Protein AF-A0A948V2S2-F1 (afdb_monomer_lite)

Sequence (74 aa):
MSTPRLDRRTLLRGAAAGGGLLGLQGLLPAWAQTGSPGLRADLPTLTGPNIDLTVGHSSFTVGGRTGHAVTMNG

Radius of gyration: 22.47 Å; chains: 1; bounding box: 44×47×44 Å

Secondary structure (DSSP, 8-state):
-------HHHHHHHHHHHHHHHHHGGGS-GGGS-SSS-----SPPP-SS-----EEEEEEEETTEEEEEEEE--

pLDDT: mean 84.89, std 10.38, range [45.12, 96.88]

Structure (mmCIF, N/CA/C/O backbone):
data_AF-A0A948V2S2-F1
#
_entry.id   AF-A0A948V2S2-F1
#
loop_
_atom_site.group_PDB
_atom_site.id
_atom_site.type_symbol
_atom_site.label_atom_id
_atom_site.label_alt_id
_atom_site.label_comp_id
_atom_site.label_asym_id
_atom_site.label_entity_id
_atom_site.label_seq_id
_atom_site.pdbx_PDB_ins_code
_atom_site.Cartn_x
_atom_site.Cartn_y
_atom_site.Cartn_z
_atom_site.occupancy
_atom_site.B_iso_or_equiv
_atom_site.auth_seq_id
_atom_site.auth_comp_id
_atom_site.auth_asym_id
_atom_site.auth_atom_id
_atom_site.pdbx_PDB_model_num
ATOM 1 N N . MET A 1 1 ? 35.120 -30.074 -12.271 1.00 45.12 1 MET A N 1
ATOM 2 C CA . MET A 1 1 ? 33.950 -29.176 -12.163 1.00 45.12 1 MET A CA 1
ATOM 3 C C . MET A 1 1 ? 33.903 -28.342 -13.432 1.00 45.12 1 MET A C 1
ATOM 5 O O . MET A 1 1 ? 34.766 -27.493 -13.607 1.00 45.12 1 MET A O 1
ATOM 9 N N . SER A 1 2 ? 33.000 -28.647 -14.364 1.00 50.34 2 SER A N 1
ATOM 10 C CA . SER A 1 2 ? 32.884 -27.882 -15.610 1.00 50.34 2 SER A CA 1
ATOM 11 C C . SER A 1 2 ? 32.182 -26.565 -15.306 1.00 50.34 2 SER A C 1
ATOM 13 O O . SER A 1 2 ? 31.012 -26.561 -14.932 1.00 50.34 2 SER A O 1
ATOM 15 N N . THR A 1 3 ? 32.900 -25.451 -15.421 1.00 61.34 3 THR A N 1
ATOM 16 C CA . THR A 1 3 ? 32.309 -24.113 -15.392 1.00 61.34 3 THR A CA 1
ATOM 17 C C . THR A 1 3 ? 31.260 -24.036 -16.502 1.00 61.34 3 THR A C 1
ATOM 19 O O . THR A 1 3 ? 31.581 -24.375 -17.647 1.00 61.34 3 THR A O 1
ATOM 22 N N . PRO A 1 4 ? 30.006 -23.639 -16.218 1.00 64.50 4 PRO A N 1
ATOM 23 C CA . PRO A 1 4 ? 29.021 -23.473 -17.272 1.00 64.50 4 PRO A CA 1
ATOM 24 C C . PRO A 1 4 ? 29.553 -22.409 -18.234 1.00 64.50 4 PRO A C 1
ATOM 26 O O . PRO A 1 4 ? 29.709 -21.242 -17.877 1.00 64.50 4 PRO A O 1
ATOM 29 N N . ARG A 1 5 ? 29.907 -22.826 -19.452 1.00 68.75 5 ARG A N 1
ATOM 30 C CA . ARG A 1 5 ? 30.377 -21.923 -20.499 1.00 68.75 5 ARG A CA 1
ATOM 31 C C . ARG A 1 5 ? 29.166 -21.116 -20.948 1.00 68.75 5 ARG A C 1
ATOM 33 O O . ARG A 1 5 ? 28.356 -21.609 -21.728 1.00 68.75 5 ARG A O 1
ATOM 40 N N . LEU A 1 6 ? 29.009 -19.912 -20.403 1.00 78.44 6 LEU A N 1
ATOM 41 C CA . LEU A 1 6 ? 27.993 -18.961 -20.846 1.00 78.44 6 LEU A CA 1
ATOM 42 C C . LEU A 1 6 ? 28.219 -18.677 -22.338 1.00 78.44 6 LEU A C 1
ATOM 44 O O . LEU A 1 6 ? 29.114 -17.922 -22.712 1.00 78.44 6 LEU A O 1
ATOM 48 N N . ASP A 1 7 ? 27.438 -19.333 -23.197 1.00 87.06 7 ASP A N 1
ATOM 49 C CA . ASP A 1 7 ? 27.431 -19.055 -24.630 1.00 87.06 7 ASP A CA 1
ATOM 50 C C . ASP A 1 7 ? 26.789 -17.681 -24.857 1.00 87.06 7 ASP A C 1
ATOM 52 O O . ASP A 1 7 ? 25.715 -17.376 -24.328 1.00 87.06 7 ASP A O 1
ATOM 56 N N . ARG A 1 8 ? 27.442 -16.857 -25.684 1.00 88.81 8 ARG A N 1
ATOM 57 C CA . ARG A 1 8 ? 26.967 -15.542 -26.122 1.00 88.81 8 ARG A CA 1
ATOM 58 C C . ARG A 1 8 ? 25.515 -15.602 -26.580 1.00 88.81 8 ARG A C 1
ATOM 60 O O . ARG A 1 8 ? 24.750 -14.698 -26.271 1.00 88.81 8 ARG A O 1
ATOM 67 N N . ARG A 1 9 ? 25.117 -16.652 -27.305 1.00 88.69 9 ARG A N 1
ATOM 68 C CA . ARG A 1 9 ? 23.728 -16.805 -27.773 1.00 88.69 9 ARG A CA 1
ATOM 69 C C . ARG A 1 9 ? 22.747 -17.002 -26.628 1.00 88.69 9 ARG A C 1
ATOM 71 O O . ARG A 1 9 ? 21.676 -16.405 -26.654 1.00 88.69 9 ARG A O 1
ATOM 78 N N . THR A 1 10 ? 23.102 -17.804 -25.632 1.00 86.31 10 THR A N 1
ATOM 79 C CA . THR A 1 10 ? 22.273 -18.024 -24.442 1.00 86.31 10 THR A CA 1
ATOM 80 C C . THR A 1 10 ? 22.158 -16.743 -23.623 1.00 86.31 10 THR A C 1
ATOM 82 O O . THR A 1 10 ? 21.059 -16.387 -23.205 1.00 86.31 10 THR A O 1
ATOM 85 N N . LEU A 1 11 ? 23.257 -15.995 -23.490 1.00 89.69 11 LEU A N 1
ATOM 86 C CA . LEU A 1 11 ? 23.265 -14.685 -22.841 1.00 89.69 11 LEU A CA 1
ATOM 87 C C . LEU A 1 11 ? 22.399 -13.665 -23.593 1.00 89.69 11 LEU A C 1
ATOM 89 O O . LEU A 1 11 ? 21.569 -13.004 -22.979 1.00 89.69 11 LEU A O 1
ATOM 93 N N . LEU A 1 12 ? 22.527 -13.574 -24.920 1.00 91.44 12 LEU A N 1
ATOM 94 C CA . LEU A 1 12 ? 21.723 -12.666 -25.744 1.00 91.44 12 LEU A CA 1
ATOM 95 C C . LEU A 1 12 ? 20.238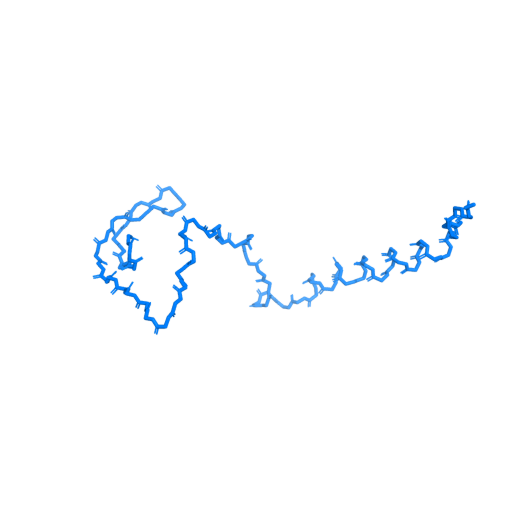 -13.042 -25.743 1.00 91.44 12 LEU A C 1
ATOM 97 O O . LEU A 1 12 ? 19.395 -12.155 -25.699 1.00 91.44 12 LEU A O 1
ATOM 101 N N . ARG A 1 13 ? 19.900 -14.337 -25.751 1.00 88.38 13 ARG A N 1
ATOM 102 C CA . ARG A 1 13 ? 18.510 -14.804 -25.625 1.00 88.38 13 ARG A CA 1
ATOM 103 C C . ARG A 1 13 ? 17.929 -14.485 -24.252 1.00 88.38 13 ARG A C 1
ATOM 105 O O . ARG A 1 13 ? 16.804 -14.008 -24.187 1.00 88.38 13 ARG A O 1
ATOM 112 N N . GLY A 1 14 ? 18.692 -14.699 -23.179 1.00 87.00 14 GLY A N 1
ATOM 113 C CA . GLY A 1 14 ? 18.285 -14.324 -21.824 1.00 87.00 14 GLY A CA 1
ATOM 114 C C . GLY A 1 14 ? 18.090 -12.815 -21.677 1.00 87.00 14 GLY A C 1
ATOM 115 O O . GLY A 1 14 ? 17.076 -12.379 -21.143 1.00 87.00 14 GLY A O 1
ATOM 116 N N . ALA A 1 15 ? 19.009 -12.016 -22.227 1.00 86.69 15 ALA A N 1
ATOM 117 C CA . ALA A 1 15 ? 18.911 -10.559 -22.240 1.00 86.69 15 ALA A CA 1
ATOM 118 C C . ALA A 1 15 ? 17.737 -10.058 -23.095 1.00 86.69 15 ALA A C 1
ATOM 120 O O . ALA A 1 15 ? 17.038 -9.144 -22.677 1.00 86.69 15 ALA A O 1
ATOM 121 N N . ALA A 1 16 ? 17.480 -10.664 -24.257 1.00 87.31 16 ALA A N 1
ATOM 122 C CA . ALA A 1 16 ? 16.343 -10.315 -25.106 1.00 87.31 16 ALA A CA 1
ATOM 123 C C . ALA A 1 16 ? 15.004 -10.705 -24.464 1.00 87.31 16 ALA A C 1
ATOM 125 O O . ALA A 1 16 ? 14.060 -9.924 -24.510 1.00 87.31 16 ALA A O 1
ATOM 126 N N . ALA A 1 17 ? 14.920 -11.875 -23.824 1.00 84.75 17 ALA A N 1
ATOM 127 C CA . ALA A 1 17 ? 13.725 -12.294 -23.098 1.00 84.75 17 ALA A CA 1
ATOM 128 C C . ALA A 1 17 ? 13.469 -11.395 -21.876 1.00 84.75 17 ALA A C 1
ATOM 130 O O . ALA A 1 17 ? 12.370 -10.869 -21.720 1.00 84.75 17 ALA A O 1
ATOM 131 N N . GLY A 1 18 ? 14.492 -11.157 -21.048 1.00 81.62 18 GLY A N 1
ATOM 132 C CA . GLY A 1 18 ? 14.384 -10.296 -19.867 1.00 81.62 18 GLY A CA 1
ATOM 133 C C . GLY A 1 18 ? 14.128 -8.829 -20.219 1.00 81.62 18 GLY A C 1
ATOM 134 O O . GLY A 1 18 ? 13.233 -8.207 -19.658 1.00 81.62 18 GLY A O 1
ATOM 135 N N . GLY A 1 19 ? 14.864 -8.289 -21.192 1.00 79.81 19 GLY A N 1
ATOM 136 C CA . GLY A 1 19 ? 14.701 -6.922 -21.684 1.00 79.81 19 GLY A CA 1
ATOM 137 C C . GLY A 1 19 ? 13.394 -6.708 -22.445 1.00 79.81 19 GLY A C 1
ATOM 138 O O . GLY A 1 19 ? 12.825 -5.630 -22.360 1.00 79.81 19 GLY A O 1
ATOM 139 N N . GLY A 1 20 ? 12.884 -7.733 -23.135 1.00 79.25 20 GLY A N 1
ATOM 140 C CA . GLY A 1 20 ? 11.568 -7.710 -23.768 1.00 79.25 20 GLY A CA 1
ATOM 141 C C . GLY A 1 20 ? 10.455 -7.570 -22.734 1.00 79.25 20 GLY A C 1
ATOM 142 O O . GLY A 1 20 ? 9.669 -6.633 -22.815 1.00 79.25 20 GLY A O 1
ATOM 143 N N . LEU A 1 21 ? 10.434 -8.424 -21.706 1.00 72.50 21 LEU A N 1
ATOM 144 C CA . LEU A 1 21 ? 9.477 -8.316 -20.593 1.00 72.50 21 LEU A CA 1
ATOM 145 C C . LEU A 1 21 ? 9.566 -6.966 -19.863 1.00 72.50 21 LEU A C 1
ATOM 147 O O . LEU A 1 21 ? 8.529 -6.386 -19.557 1.00 72.50 21 LEU A O 1
ATOM 151 N N . LEU A 1 22 ? 10.783 -6.450 -19.659 1.00 71.88 22 LEU A N 1
ATOM 152 C CA . LEU A 1 22 ? 11.046 -5.110 -19.117 1.00 71.88 22 LEU A CA 1
ATOM 153 C C . LEU A 1 22 ? 10.920 -3.972 -20.151 1.00 71.88 22 LEU A C 1
ATOM 155 O O . LEU A 1 22 ? 11.245 -2.830 -19.843 1.00 71.88 22 LEU A O 1
ATOM 159 N N . GLY A 1 23 ? 10.498 -4.236 -21.381 1.00 73.06 23 GLY A N 1
ATOM 160 C CA . GLY A 1 23 ? 10.113 -3.208 -22.351 1.00 73.06 23 GLY A CA 1
ATOM 161 C C . GLY A 1 23 ? 8.596 -3.110 -22.484 1.00 73.06 23 GLY A C 1
ATOM 162 O O . GLY A 1 23 ? 8.055 -2.030 -22.723 1.00 73.06 23 GLY A O 1
ATOM 163 N N . LEU A 1 24 ? 7.898 -4.233 -22.284 1.00 75.38 24 LEU A N 1
ATOM 164 C CA . LEU A 1 24 ? 6.448 -4.338 -22.433 1.00 75.38 24 LEU A CA 1
ATOM 165 C C . LEU A 1 24 ? 5.671 -3.542 -21.380 1.00 75.38 24 LEU A C 1
ATOM 167 O O . LEU A 1 24 ? 4.542 -3.147 -21.666 1.00 75.38 24 LEU A O 1
ATOM 171 N N . GLN A 1 25 ? 6.236 -3.243 -20.203 1.00 71.50 25 GLN A N 1
ATOM 172 C CA . GLN A 1 25 ? 5.529 -2.393 -19.243 1.00 71.50 25 GLN A CA 1
ATOM 173 C C . GLN A 1 25 ? 5.278 -0.996 -19.809 1.00 71.50 25 GLN A C 1
ATOM 175 O O . GLN A 1 25 ? 4.219 -0.454 -19.548 1.00 71.50 25 GLN A O 1
ATOM 180 N N . GLY A 1 26 ? 6.162 -0.433 -20.640 1.00 74.75 26 GLY A N 1
ATOM 181 C CA . GLY A 1 26 ? 5.928 0.874 -21.275 1.00 74.75 26 GLY A CA 1
ATOM 182 C C . GLY A 1 26 ? 4.821 0.869 -22.339 1.00 74.75 26 GLY A C 1
ATOM 183 O O . GLY A 1 26 ? 4.420 1.929 -22.807 1.00 74.75 26 GLY A O 1
ATOM 184 N N . LEU A 1 27 ? 4.327 -0.314 -22.723 1.00 83.75 27 LEU A N 1
ATOM 185 C CA . LEU A 1 27 ? 3.215 -0.486 -23.663 1.00 83.75 27 LEU A CA 1
ATOM 186 C C . LEU A 1 27 ? 1.864 -0.632 -22.956 1.00 83.75 27 LEU A C 1
ATOM 188 O O . LEU A 1 27 ? 0.829 -0.701 -23.621 1.00 83.75 27 LEU A O 1
ATOM 192 N N . LEU A 1 28 ? 1.857 -0.697 -21.622 1.00 86.00 28 LEU A N 1
ATOM 193 C CA . LEU A 1 28 ? 0.616 -0.665 -20.867 1.00 86.00 28 LEU A CA 1
ATOM 194 C C . LEU A 1 28 ? -0.019 0.725 -21.018 1.00 86.00 28 LEU A C 1
ATOM 196 O O . LEU A 1 28 ? 0.680 1.737 -20.928 1.00 86.00 28 LEU A O 1
ATOM 200 N N . PRO A 1 29 ? -1.342 0.809 -21.220 1.00 86.19 29 PRO A N 1
ATOM 201 C CA . PRO A 1 29 ? -2.029 2.093 -21.225 1.00 86.19 29 PRO A CA 1
ATOM 202 C C . PRO A 1 29 ? -1.831 2.814 -19.884 1.00 86.19 29 PRO A C 1
ATOM 204 O O . PRO A 1 29 ? -1.616 2.175 -18.856 1.00 86.19 29 PRO A O 1
ATOM 207 N N . ALA A 1 30 ? -1.956 4.146 -19.874 1.00 84.81 30 ALA A N 1
ATOM 208 C CA . ALA A 1 30 ? -1.665 4.971 -18.694 1.00 84.81 30 ALA A CA 1
ATOM 209 C C . ALA A 1 30 ? -2.412 4.534 -17.415 1.00 84.81 30 ALA A C 1
ATOM 211 O O . ALA A 1 30 ? -1.883 4.681 -16.321 1.00 84.81 30 ALA A O 1
ATOM 212 N N . TRP A 1 31 ? -3.608 3.946 -17.544 1.00 84.00 31 TRP A N 1
ATOM 213 C CA . TRP A 1 31 ? -4.396 3.428 -16.418 1.00 84.00 31 TRP A CA 1
ATOM 214 C C . TRP A 1 31 ? -3.842 2.132 -15.796 1.00 84.00 31 TRP A C 1
ATOM 216 O O . TRP A 1 31 ? -4.187 1.810 -14.664 1.00 84.00 31 TRP A O 1
ATOM 226 N N . ALA A 1 32 ? -3.004 1.389 -16.524 1.00 84.50 32 ALA A N 1
ATOM 227 C CA . ALA A 1 32 ? -2.377 0.140 -16.082 1.00 84.50 32 ALA A CA 1
ATOM 228 C C . ALA A 1 32 ? -0.898 0.321 -15.685 1.00 84.50 32 ALA A C 1
ATOM 230 O O . ALA A 1 32 ? -0.250 -0.625 -15.239 1.00 84.50 32 ALA A O 1
ATOM 231 N N . GLN A 1 33 ? -0.346 1.524 -15.857 1.00 85.88 33 GLN A N 1
ATOM 232 C CA . GLN A 1 33 ? 0.990 1.882 -15.387 1.00 85.88 33 GLN A CA 1
ATOM 233 C C . GLN A 1 33 ? 0.966 2.125 -13.874 1.00 85.88 33 GLN A C 1
ATOM 235 O O . GLN A 1 33 ? 0.089 2.825 -13.369 1.00 85.88 33 GLN A O 1
ATOM 240 N N . THR A 1 34 ? 1.958 1.610 -13.141 1.00 81.25 34 THR A N 1
ATOM 241 C CA . THR A 1 34 ? 2.149 2.039 -11.749 1.00 81.25 34 THR A CA 1
ATOM 242 C C . THR A 1 34 ? 2.681 3.473 -11.726 1.00 81.25 34 THR A C 1
ATOM 244 O O . THR A 1 34 ? 3.737 3.762 -12.285 1.00 81.25 34 THR A O 1
ATOM 247 N N . GLY A 1 35 ? 1.948 4.390 -11.094 1.00 81.06 35 GLY A N 1
ATOM 248 C CA . GLY A 1 35 ? 2.363 5.791 -10.936 1.00 81.06 35 GLY A CA 1
ATOM 249 C C . GLY A 1 35 ? 3.359 6.019 -9.795 1.00 81.06 35 GLY A C 1
ATOM 250 O O . GLY A 1 35 ? 3.820 7.139 -9.590 1.00 81.06 35 GLY A O 1
ATOM 251 N N . SER A 1 36 ? 3.678 4.977 -9.024 1.00 79.94 36 SER A N 1
ATOM 252 C CA . SER A 1 36 ? 4.620 5.048 -7.910 1.00 79.94 36 SER A CA 1
ATOM 253 C C . SER A 1 36 ? 5.405 3.738 -7.755 1.00 79.94 36 SER A C 1
ATOM 255 O O . SER A 1 36 ? 4.975 2.693 -8.246 1.00 79.94 36 SER A O 1
ATOM 257 N N . PRO A 1 37 ? 6.543 3.750 -7.038 1.00 77.69 37 PRO A N 1
ATOM 258 C CA . PRO A 1 37 ? 7.244 2.528 -6.630 1.00 77.69 37 PRO A CA 1
ATOM 259 C C . PRO A 1 37 ? 6.458 1.651 -5.633 1.00 77.69 37 PRO A C 1
ATOM 261 O O . PRO A 1 37 ? 6.961 0.606 -5.229 1.00 77.69 37 PRO A O 1
ATOM 264 N N . GLY A 1 38 ? 5.258 2.074 -5.215 1.00 77.75 38 GLY A N 1
ATOM 265 C CA . GLY A 1 38 ? 4.522 1.507 -4.086 1.00 77.75 38 GLY A CA 1
ATOM 266 C C . GLY A 1 38 ? 4.907 2.143 -2.745 1.00 77.75 38 GLY A C 1
ATOM 267 O O . GLY A 1 38 ? 5.889 2.879 -2.638 1.00 77.75 38 GLY A O 1
ATOM 268 N N . LEU A 1 39 ? 4.100 1.878 -1.714 1.00 76.69 39 LEU A N 1
ATOM 269 C CA . LEU A 1 39 ? 4.437 2.202 -0.326 1.00 76.69 39 LEU A CA 1
ATOM 270 C C . LEU A 1 39 ? 5.320 1.090 0.240 1.00 76.69 39 LEU A C 1
ATOM 272 O O . LEU A 1 39 ? 5.101 -0.089 -0.051 1.00 76.69 39 LEU A O 1
ATOM 276 N N . ARG A 1 40 ? 6.305 1.449 1.066 1.00 77.00 40 ARG A N 1
ATOM 277 C CA . ARG A 1 40 ? 6.986 0.444 1.883 1.00 77.00 40 ARG A CA 1
ATOM 278 C C . ARG A 1 40 ? 5.981 -0.126 2.884 1.00 77.00 40 ARG A C 1
ATOM 280 O O . ARG A 1 40 ? 5.111 0.587 3.379 1.00 77.00 40 ARG A O 1
ATOM 287 N N . ALA A 1 41 ? 6.087 -1.426 3.145 1.00 76.62 41 ALA A N 1
ATOM 288 C CA . ALA A 1 41 ? 5.343 -2.070 4.219 1.00 76.62 41 ALA A CA 1
ATOM 289 C C . ALA A 1 41 ? 5.963 -1.646 5.557 1.0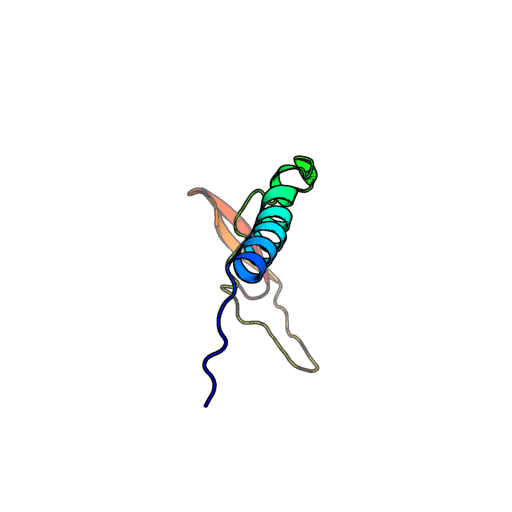0 76.62 41 ALA A C 1
ATOM 291 O O . ALA A 1 41 ? 6.748 -2.379 6.154 1.00 76.62 41 ALA A O 1
ATOM 292 N N . ASP A 1 42 ? 5.659 -0.419 5.972 1.00 78.69 42 ASP A N 1
ATOM 293 C CA . ASP A 1 42 ? 6.182 0.169 7.206 1.00 78.69 42 ASP A CA 1
ATOM 294 C C . ASP A 1 42 ? 5.457 -0.384 8.444 1.00 78.69 42 ASP A C 1
ATOM 296 O O . ASP A 1 42 ? 5.963 -0.290 9.560 1.00 78.69 42 ASP A O 1
ATOM 300 N N . LEU A 1 43 ? 4.291 -1.012 8.242 1.00 81.69 43 LEU A N 1
ATOM 301 C CA . LEU A 1 43 ? 3.596 -1.776 9.269 1.00 81.69 43 LEU A CA 1
ATOM 302 C C . LEU A 1 43 ? 3.967 -3.265 9.197 1.00 81.69 43 LEU A C 1
ATOM 304 O O . LEU A 1 43 ? 4.030 -3.841 8.105 1.00 81.69 43 LEU A O 1
ATOM 308 N N . PRO A 1 44 ? 4.155 -3.922 10.353 1.00 85.69 44 PRO A N 1
ATOM 309 C CA . PRO A 1 44 ? 4.363 -5.360 10.397 1.00 85.69 44 PRO A CA 1
ATOM 310 C C . PRO A 1 44 ? 3.137 -6.101 9.851 1.00 85.69 44 PRO A C 1
ATOM 312 O O . PRO A 1 44 ? 1.992 -5.757 10.143 1.00 85.69 44 PRO A O 1
ATOM 315 N N . THR A 1 45 ? 3.376 -7.161 9.076 1.00 90.00 45 THR A N 1
ATOM 316 C CA . THR A 1 45 ? 2.303 -8.068 8.651 1.00 90.00 45 THR A CA 1
ATOM 317 C C . THR A 1 45 ? 1.820 -8.879 9.851 1.00 90.00 45 THR A C 1
ATOM 319 O O . THR A 1 45 ? 2.595 -9.621 10.455 1.00 90.00 45 THR A O 1
ATOM 322 N N . LEU A 1 46 ? 0.538 -8.747 10.191 1.00 91.38 46 LEU A N 1
ATOM 323 C CA . LEU A 1 46 ? -0.100 -9.549 11.235 1.00 91.38 46 LEU A CA 1
ATOM 324 C C . LEU A 1 46 ? -0.376 -10.968 10.717 1.00 91.38 46 LEU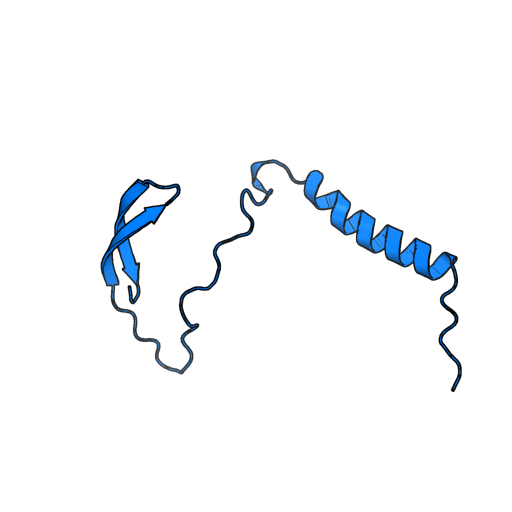 A C 1
ATOM 326 O O . LEU A 1 46 ? -0.768 -11.146 9.564 1.00 91.38 46 LEU A O 1
ATOM 330 N N . THR A 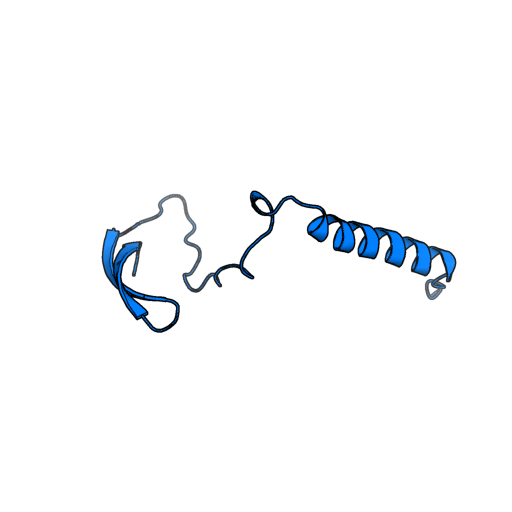1 47 ? -0.177 -11.984 11.561 1.00 93.81 47 THR A N 1
ATOM 331 C CA . THR A 1 47 ? -0.429 -13.396 11.224 1.00 93.81 47 THR A CA 1
ATOM 332 C C . THR A 1 47 ? -1.054 -14.134 12.407 1.00 93.81 47 THR A C 1
ATOM 334 O O . THR A 1 47 ? -0.843 -13.757 13.558 1.00 93.81 47 THR A O 1
ATOM 337 N N . GLY A 1 48 ? -1.822 -15.188 12.123 1.00 95.69 48 GLY A N 1
ATOM 338 C CA . GLY A 1 48 ? -2.505 -15.997 13.133 1.00 95.69 48 GLY A CA 1
ATOM 339 C C . GLY A 1 48 ? -3.969 -16.272 12.778 1.00 95.69 48 GLY A C 1
ATOM 340 O O . GLY A 1 48 ? -4.479 -15.727 11.801 1.00 95.69 48 GLY A O 1
ATOM 341 N N . PRO A 1 49 ? -4.653 -17.133 13.552 1.00 95.69 49 PRO A N 1
ATOM 342 C CA . PRO A 1 49 ? -6.065 -17.451 13.331 1.00 95.69 49 PRO A CA 1
ATOM 343 C C . PRO A 1 49 ? -7.005 -16.284 13.672 1.00 95.69 49 PRO A C 1
ATOM 345 O O . PRO A 1 49 ? -8.133 -16.265 13.195 1.00 95.69 49 PRO A O 1
ATOM 348 N N . ASN A 1 50 ? -6.537 -15.319 14.469 1.00 96.31 50 ASN A N 1
ATOM 349 C CA . ASN A 1 50 ? -7.246 -14.088 14.804 1.00 96.31 50 ASN A CA 1
ATOM 350 C C . ASN A 1 50 ? -6.343 -12.896 14.480 1.00 96.31 50 ASN A C 1
ATOM 352 O O . ASN A 1 50 ? -5.153 -12.928 14.798 1.00 96.31 50 ASN A O 1
ATOM 356 N N . ILE A 1 51 ? -6.908 -11.866 13.851 1.00 95.31 51 ILE A N 1
ATOM 357 C CA . ILE A 1 51 ? -6.207 -10.635 13.481 1.00 95.31 51 ILE A CA 1
ATOM 358 C C . ILE A 1 51 ? -6.974 -9.462 14.083 1.00 95.31 51 ILE A C 1
ATOM 360 O O . ILE A 1 51 ? -8.047 -9.104 13.597 1.00 95.31 51 ILE A O 1
ATOM 364 N N . ASP A 1 52 ? -6.414 -8.869 15.132 1.00 93.50 52 ASP A N 1
ATOM 365 C CA . ASP A 1 52 ? -7.027 -7.730 15.805 1.00 93.50 52 ASP A CA 1
ATOM 366 C C . ASP A 1 52 ? -6.693 -6.432 15.059 1.00 93.50 52 ASP A C 1
ATOM 368 O O . ASP A 1 52 ? -5.527 -6.088 14.835 1.00 93.50 52 ASP A O 1
ATOM 372 N N . LEU A 1 53 ? -7.737 -5.704 14.660 1.00 93.81 53 LEU A N 1
ATOM 373 C CA . LEU A 1 53 ? -7.632 -4.426 13.962 1.00 93.81 53 LEU A CA 1
ATOM 374 C C . LEU A 1 53 ? -8.314 -3.340 14.790 1.00 93.81 53 LEU A C 1
ATOM 376 O O . LEU A 1 53 ? -9.501 -3.438 15.097 1.00 93.81 53 LEU A O 1
ATOM 380 N N . THR A 1 54 ? -7.580 -2.279 15.112 1.00 94.12 54 THR A N 1
ATOM 381 C CA . THR A 1 54 ? -8.144 -1.069 15.722 1.00 94.12 54 THR A CA 1
ATOM 382 C C . THR A 1 54 ? -8.277 0.010 14.661 1.00 94.12 54 THR A C 1
ATOM 384 O O . THR A 1 54 ? -7.272 0.407 14.077 1.00 94.12 54 THR A O 1
ATOM 387 N N . VAL A 1 55 ? -9.498 0.501 14.429 1.00 95.88 55 VAL A N 1
ATOM 388 C CA . VAL A 1 55 ? -9.756 1.630 13.525 1.00 95.88 55 VAL A CA 1
ATOM 389 C C . VAL A 1 55 ? -9.767 2.926 14.327 1.00 95.88 55 VAL A C 1
ATOM 391 O O . VAL A 1 55 ? -10.526 3.053 15.289 1.00 95.88 55 VAL A O 1
ATOM 394 N N . GLY A 1 56 ? -8.933 3.883 13.935 1.00 95.62 56 GLY A N 1
ATOM 395 C CA . GLY A 1 56 ? -8.778 5.156 14.630 1.00 95.62 56 GLY A CA 1
ATOM 396 C C . GLY A 1 56 ? -8.649 6.339 13.681 1.00 95.62 56 GLY A C 1
ATOM 397 O O . GLY A 1 56 ? -8.644 6.185 12.463 1.00 95.62 56 GLY A O 1
ATOM 398 N N . HIS A 1 57 ? -8.548 7.529 14.265 1.00 96.44 57 HIS A N 1
ATOM 399 C CA . HIS A 1 57 ? -8.262 8.763 13.547 1.00 96.44 57 HIS A CA 1
ATOM 400 C C . HIS A 1 57 ? -6.859 9.239 13.909 1.00 96.44 57 HIS A C 1
ATOM 402 O O . HIS A 1 57 ? -6.530 9.331 15.094 1.00 96.44 57 HIS A O 1
ATOM 408 N N . SER A 1 58 ? -6.044 9.569 12.912 1.00 93.44 58 SER A N 1
ATOM 409 C CA . SER A 1 58 ? -4.687 10.074 13.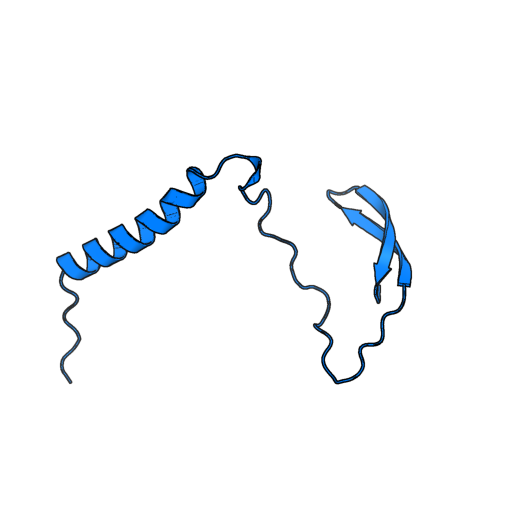125 1.00 93.44 58 SER A CA 1
ATOM 410 C C . SER A 1 58 ? -4.297 11.108 12.068 1.00 93.44 58 SER A C 1
ATOM 412 O O . SER A 1 58 ? -4.927 11.237 11.016 1.00 93.44 58 SER A O 1
ATOM 414 N N . SER A 1 59 ? -3.288 11.928 12.368 1.00 94.25 59 SER A N 1
ATOM 415 C CA . SER A 1 59 ? -2.715 12.853 11.389 1.00 94.25 59 SER A CA 1
ATOM 416 C C . SER A 1 59 ? -1.731 12.114 10.485 1.00 94.25 59 SER A C 1
ATOM 418 O O . SER A 1 59 ? -0.795 11.496 10.992 1.00 94.25 59 SER A O 1
ATOM 420 N N . PHE A 1 60 ? -1.878 12.239 9.167 1.00 91.25 60 PHE A N 1
ATOM 421 C CA . PHE A 1 60 ? -0.997 11.604 8.185 1.00 91.25 60 PHE A CA 1
ATOM 422 C C . PHE A 1 60 ? -0.410 12.634 7.218 1.00 91.25 60 PHE A C 1
ATOM 424 O O . PHE A 1 60 ? -1.115 13.532 6.750 1.00 91.25 60 PHE A O 1
ATOM 431 N N . THR A 1 61 ? 0.882 12.502 6.907 1.00 91.31 61 THR A N 1
ATOM 432 C CA . THR A 1 61 ? 1.603 13.416 6.011 1.00 91.31 61 THR A CA 1
ATOM 433 C C . THR A 1 61 ? 1.919 12.737 4.685 1.00 91.31 61 THR A C 1
ATOM 435 O O . THR A 1 61 ? 2.651 11.753 4.646 1.00 91.31 61 THR A O 1
ATOM 438 N N . VAL A 1 62 ? 1.434 13.314 3.583 1.00 86.38 62 VAL A N 1
ATOM 439 C CA . VAL A 1 62 ? 1.703 12.858 2.212 1.00 86.38 62 VAL A CA 1
ATOM 440 C C . VAL A 1 62 ? 2.151 14.033 1.350 1.00 86.38 62 VAL A C 1
ATOM 442 O O . VAL A 1 62 ? 1.542 15.101 1.366 1.00 86.38 62 VAL A O 1
ATOM 445 N N . GLY A 1 63 ? 3.259 13.872 0.621 1.00 87.50 63 GLY A N 1
ATOM 446 C CA . GLY A 1 63 ? 3.787 14.928 -0.253 1.00 87.50 63 GLY A CA 1
ATOM 447 C C . GLY A 1 63 ? 4.044 16.264 0.463 1.00 87.50 63 GLY A C 1
ATOM 448 O O . GLY A 1 63 ? 3.805 17.319 -0.114 1.00 87.50 63 GLY A O 1
ATOM 449 N N . GLY A 1 64 ? 4.457 16.226 1.736 1.00 94.00 64 GLY A N 1
ATOM 450 C CA . GLY A 1 64 ? 4.708 17.421 2.556 1.00 94.00 64 GLY A CA 1
ATOM 451 C C . GLY A 1 64 ? 3.456 18.105 3.118 1.00 94.00 64 GLY A C 1
ATOM 452 O O . GLY A 1 64 ? 3.572 19.161 3.734 1.00 94.00 64 GLY A O 1
ATOM 453 N N . ARG A 1 65 ? 2.264 17.527 2.931 1.00 95.44 65 ARG A N 1
ATOM 454 C CA . ARG A 1 65 ? 0.998 18.053 3.459 1.00 95.44 65 ARG A CA 1
ATOM 455 C C . ARG A 1 65 ? 0.434 17.100 4.504 1.00 95.44 65 ARG A C 1
ATOM 457 O O . ARG A 1 65 ? 0.268 15.916 4.224 1.00 95.44 65 ARG A O 1
ATOM 464 N N . THR A 1 66 ? 0.118 17.623 5.684 1.00 96.88 66 THR A N 1
ATOM 465 C CA . THR A 1 66 ? -0.514 16.864 6.771 1.00 96.88 66 THR A CA 1
ATOM 466 C C . THR A 1 66 ? -2.028 17.026 6.721 1.00 96.88 66 THR A C 1
ATOM 468 O O . THR A 1 66 ? -2.533 18.139 6.563 1.00 96.88 66 THR A O 1
ATOM 471 N N . GLY A 1 67 ? -2.751 15.919 6.858 1.00 96.06 67 GLY A N 1
ATOM 472 C CA . GLY A 1 67 ? -4.209 15.890 6.904 1.00 96.06 67 GLY A CA 1
ATOM 473 C C . GLY A 1 67 ? -4.732 14.875 7.916 1.00 96.06 67 GLY A C 1
ATOM 474 O O . GLY A 1 67 ? -3.969 14.135 8.532 1.00 96.06 67 GLY A O 1
ATOM 475 N N . HIS A 1 68 ? -6.050 14.858 8.081 1.00 96.69 68 HIS A N 1
ATOM 476 C CA . HIS A 1 68 ? -6.755 13.864 8.881 1.00 96.69 68 HIS A CA 1
ATOM 477 C C . HIS A 1 68 ? -6.896 12.550 8.104 1.00 96.69 68 HIS A C 1
ATOM 479 O O . HIS A 1 68 ? -7.323 12.559 6.947 1.00 96.69 68 HIS A O 1
ATOM 485 N N . ALA A 1 69 ? -6.588 11.433 8.754 1.0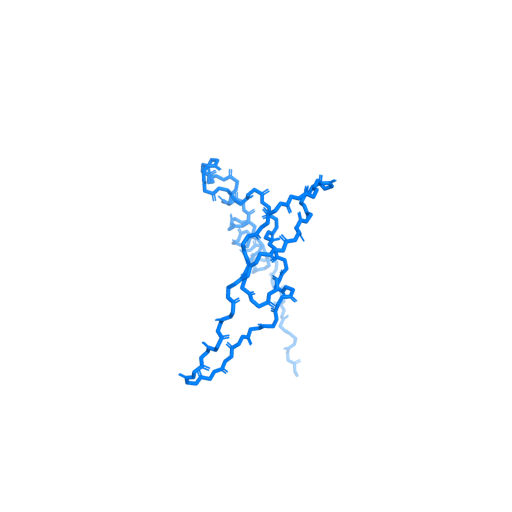0 94.69 69 ALA A N 1
ATOM 486 C CA . ALA A 1 69 ? -6.721 10.091 8.215 1.00 94.69 69 ALA A CA 1
ATOM 487 C C . ALA A 1 69 ? -7.534 9.197 9.156 1.00 94.69 69 ALA A C 1
ATOM 489 O O . ALA A 1 69 ? -7.564 9.401 10.369 1.00 94.69 69 ALA A O 1
ATOM 490 N N . VAL A 1 70 ? -8.177 8.193 8.563 1.00 96.12 70 VAL A N 1
ATOM 491 C CA . VAL A 1 70 ? -8.704 7.029 9.276 1.00 96.12 70 VAL A CA 1
ATOM 492 C C . VAL A 1 70 ? -7.717 5.898 9.047 1.00 96.12 70 VAL A C 1
ATOM 494 O O . VAL A 1 70 ? -7.374 5.611 7.898 1.00 96.12 70 VAL A O 1
ATOM 497 N N . THR A 1 71 ? -7.254 5.274 10.118 1.00 92.44 71 THR A N 1
ATOM 498 C CA . THR A 1 71 ? -6.153 4.317 10.065 1.00 92.44 71 THR A CA 1
ATOM 499 C C . THR A 1 71 ? -6.469 3.020 10.793 1.00 92.44 71 THR A C 1
ATOM 501 O O . THR A 1 71 ? -7.414 2.946 11.579 1.00 92.44 71 THR A O 1
ATOM 504 N N . MET A 1 72 ? -5.681 1.981 10.503 1.00 92.38 72 MET A N 1
ATOM 505 C CA . MET A 1 72 ? -5.733 0.691 11.188 1.00 92.38 72 MET A CA 1
ATOM 506 C C . MET A 1 72 ? -4.422 0.461 11.928 1.00 92.38 72 MET A C 1
ATOM 508 O O . MET A 1 72 ? -3.369 0.419 11.300 1.00 92.38 72 MET A O 1
ATOM 512 N N . ASN A 1 73 ? -4.498 0.272 13.245 1.00 91.69 73 ASN A N 1
ATOM 513 C CA . ASN A 1 73 ? -3.340 0.057 14.121 1.00 91.69 73 ASN A CA 1
ATOM 514 C C . ASN A 1 73 ? -2.294 1.198 14.094 1.00 91.69 73 ASN A C 1
ATOM 516 O O . ASN A 1 73 ? -1.136 0.968 14.446 1.00 91.69 73 ASN A O 1
ATOM 520 N N . GLY A 1 74 ? -2.709 2.418 13.719 1.00 80.12 74 GLY A N 1
ATOM 521 C CA . GLY A 1 74 ? -1.868 3.625 13.677 1.00 80.12 74 GLY A CA 1
ATOM 522 C C . GLY A 1 74 ? -2.187 4.540 12.511 1.00 80.12 74 GLY A C 1
ATOM 523 O O . GLY A 1 74 ? -2.034 4.081 11.364 1.00 80.12 74 GLY A O 1
#

Foldseek 3Di:
DDDPPPDPVNVVVVCCVVVVVVVCLVVDPPVSHDPDPDDPCPDDDDDDPDDDWDWDWDWDDDPNDIDIDTDTPD